Protein AF-A0A8T6W5E4-F1 (afdb_monomer_lite)

Structure (mmCIF, N/CA/C/O backbone):
data_AF-A0A8T6W5E4-F1
#
_entry.id   AF-A0A8T6W5E4-F1
#
loop_
_atom_site.group_PDB
_atom_site.id
_atom_site.type_symbol
_atom_site.label_atom_id
_atom_site.label_alt_id
_atom_site.label_comp_id
_atom_site.label_asym_id
_atom_site.label_entity_id
_atom_site.label_seq_id
_atom_site.pdbx_PDB_ins_code
_atom_site.Cartn_x
_atom_site.Cartn_y
_atom_site.Cartn_z
_atom_site.occupancy
_atom_site.B_iso_or_equiv
_atom_site.auth_seq_id
_atom_site.auth_comp_id
_atom_site.auth_asym_id
_atom_site.auth_atom_id
_atom_site.pdbx_PDB_model_num
ATOM 1 N N . MET A 1 1 ? 8.057 14.974 -24.110 1.00 41.62 1 MET A N 1
ATOM 2 C CA . MET A 1 1 ? 8.292 14.086 -22.952 1.00 41.62 1 MET A CA 1
ATOM 3 C C . MET A 1 1 ? 7.898 12.695 -23.413 1.00 41.62 1 MET A C 1
ATOM 5 O O . MET A 1 1 ? 6.888 12.633 -24.102 1.00 41.62 1 MET A O 1
ATOM 9 N N . PRO A 1 2 ? 8.688 11.638 -23.171 1.00 50.31 2 PRO A N 1
ATOM 10 C CA . PRO A 1 2 ? 8.236 10.286 -23.487 1.00 50.31 2 PRO A CA 1
ATOM 11 C C . PRO A 1 2 ? 6.959 9.994 -22.692 1.00 50.31 2 PRO A C 1
ATOM 13 O O . PRO A 1 2 ? 6.857 10.415 -21.536 1.00 50.31 2 PRO A O 1
ATOM 16 N N . ASP A 1 3 ? 5.986 9.343 -23.326 1.00 52.22 3 ASP A N 1
ATOM 17 C CA . ASP A 1 3 ? 4.747 8.954 -22.658 1.00 52.22 3 ASP A CA 1
ATOM 18 C C . ASP A 1 3 ? 5.072 8.072 -21.443 1.00 52.22 3 ASP A C 1
ATOM 20 O O . ASP A 1 3 ? 5.991 7.245 -21.513 1.00 52.22 3 ASP A O 1
ATOM 24 N N . PRO A 1 4 ? 4.378 8.250 -20.303 1.00 55.88 4 PRO A N 1
ATOM 25 C CA . PRO A 1 4 ? 4.564 7.356 -19.174 1.00 55.88 4 PRO A CA 1
ATOM 26 C C . PRO A 1 4 ? 4.222 5.925 -19.621 1.00 55.88 4 PRO A C 1
ATOM 28 O O . PRO A 1 4 ? 3.193 5.744 -20.280 1.00 55.88 4 PRO A O 1
ATOM 31 N N . PRO A 1 5 ? 5.040 4.915 -19.262 1.00 68.88 5 PRO A N 1
ATOM 32 C CA . PRO A 1 5 ? 4.796 3.531 -19.657 1.00 68.88 5 PRO A CA 1
ATOM 33 C C . PRO A 1 5 ? 3.362 3.130 -19.304 1.00 68.88 5 PRO A C 1
ATOM 35 O O . PRO A 1 5 ? 2.905 3.386 -18.182 1.00 68.88 5 PRO A O 1
ATOM 38 N N . PHE A 1 6 ? 2.639 2.524 -20.244 1.00 73.81 6 PHE A N 1
ATOM 39 C CA . PHE A 1 6 ? 1.233 2.151 -20.070 1.00 73.81 6 PHE A CA 1
ATOM 40 C C . PHE A 1 6 ? 1.048 1.246 -18.845 1.00 73.81 6 PHE A C 1
ATOM 42 O O . PHE A 1 6 ? 0.102 1.428 -18.079 1.00 73.81 6 PHE A O 1
ATOM 49 N N . VAL A 1 7 ? 1.998 0.348 -18.584 1.00 67.62 7 VAL A N 1
ATOM 50 C CA . VAL A 1 7 ? 2.006 -0.510 -17.392 1.00 67.62 7 VAL A CA 1
ATOM 51 C C . VAL A 1 7 ? 2.155 0.285 -16.091 1.00 67.62 7 VAL A C 1
ATOM 53 O O . VAL A 1 7 ? 1.468 -0.021 -15.118 1.00 67.62 7 VAL A O 1
ATOM 56 N N . SER A 1 8 ? 2.965 1.345 -16.061 1.00 64.88 8 SER A N 1
ATOM 57 C CA . SER A 1 8 ? 3.069 2.223 -14.884 1.00 64.88 8 SER A CA 1
ATOM 58 C C . SER A 1 8 ? 1.756 2.962 -14.621 1.00 64.88 8 SER A C 1
ATOM 60 O O . SER A 1 8 ? 1.312 3.052 -13.477 1.00 64.88 8 SER A O 1
ATOM 62 N N . THR A 1 9 ? 1.093 3.435 -15.680 1.00 72.88 9 THR A N 1
ATOM 63 C CA . THR A 1 9 ? -0.240 4.047 -15.588 1.00 72.88 9 THR A CA 1
ATOM 64 C C . THR A 1 9 ? -1.293 3.035 -15.128 1.00 72.88 9 THR A C 1
ATOM 66 O O . THR A 1 9 ? -2.120 3.353 -14.277 1.00 72.88 9 THR A O 1
ATOM 69 N N . PHE A 1 10 ? -1.245 1.800 -15.630 1.00 77.06 10 PHE A N 1
ATOM 70 C CA . PHE A 1 10 ? -2.155 0.726 -15.230 1.00 77.06 10 PHE A CA 1
ATOM 71 C C . PHE A 1 10 ? -2.003 0.371 -13.747 1.00 77.06 10 PHE A C 1
ATOM 73 O O . PHE A 1 10 ? -3.001 0.253 -13.038 1.00 77.06 10 PHE A O 1
ATOM 80 N N . ILE A 1 11 ? -0.766 0.269 -13.255 1.00 71.38 11 ILE A N 1
ATOM 81 C CA . ILE A 1 11 ? -0.489 0.036 -11.833 1.00 71.38 11 ILE A CA 1
ATOM 82 C C . ILE A 1 11 ? -0.989 1.210 -10.993 1.00 71.38 11 ILE A C 1
ATOM 84 O O . ILE A 1 11 ? -1.683 0.989 -10.005 1.00 71.38 11 ILE A O 1
ATOM 88 N N . ALA A 1 12 ? -0.718 2.451 -11.410 1.00 71.44 12 ALA A N 1
ATOM 89 C CA . ALA A 1 12 ? -1.198 3.641 -10.710 1.00 71.44 12 ALA A CA 1
ATOM 90 C C . ALA A 1 12 ? -2.734 3.680 -10.614 1.00 71.44 12 ALA A C 1
ATOM 92 O O . ALA A 1 12 ? -3.281 3.964 -9.550 1.00 71.44 12 ALA A O 1
ATOM 93 N N . ILE A 1 13 ? -3.441 3.328 -11.693 1.00 75.69 13 ILE A N 1
ATOM 94 C CA . ILE A 1 13 ? -4.905 3.201 -11.692 1.00 75.69 13 ILE A CA 1
ATOM 95 C C . ILE A 1 13 ? -5.349 2.056 -10.771 1.00 75.69 13 ILE A C 1
ATOM 97 O O . ILE A 1 13 ? -6.300 2.218 -10.009 1.00 75.69 13 ILE A O 1
ATOM 101 N N . GLY A 1 14 ? -4.648 0.922 -10.790 1.00 76.19 14 GLY A N 1
ATOM 102 C CA . GLY A 1 14 ? -4.923 -0.233 -9.933 1.00 76.19 14 GLY A CA 1
ATOM 103 C C . GLY A 1 14 ? -4.695 0.014 -8.437 1.00 76.19 14 GLY A C 1
ATOM 104 O O . GLY A 1 14 ? -5.244 -0.725 -7.621 1.00 76.19 14 GLY A O 1
ATOM 105 N N . LEU A 1 15 ? -3.953 1.065 -8.070 1.00 77.94 15 LEU A N 1
ATOM 106 C CA . LEU A 1 15 ? -3.767 1.524 -6.688 1.00 77.94 15 LEU A CA 1
ATOM 107 C C . LEU A 1 15 ? -4.844 2.530 -6.230 1.00 77.94 15 LEU A C 1
ATOM 109 O O . LEU A 1 15 ? -5.002 2.754 -5.031 1.00 77.94 15 LEU A O 1
ATOM 113 N N . LEU A 1 16 ? -5.652 3.106 -7.132 1.00 73.44 16 LEU A N 1
ATOM 114 C CA . LEU A 1 16 ? -6.757 3.996 -6.731 1.00 73.44 16 LEU A CA 1
ATOM 115 C C . LEU A 1 16 ? -7.796 3.294 -5.828 1.00 73.44 16 LEU A C 1
ATOM 117 O O . LEU A 1 16 ? -8.175 3.873 -4.804 1.00 73.44 16 LEU A O 1
ATOM 121 N N . PRO A 1 17 ? -8.238 2.051 -6.121 1.00 77.69 17 PRO A N 1
ATOM 122 C CA . PRO A 1 17 ? -9.113 1.301 -5.220 1.00 77.69 17 PRO A CA 1
ATOM 123 C C . PRO A 1 17 ? -8.477 1.021 -3.855 1.00 77.69 17 PRO A C 1
ATOM 125 O O . PRO A 1 17 ? -9.184 1.026 -2.851 1.00 77.69 17 PRO A O 1
ATOM 128 N N . VAL A 1 18 ? -7.156 0.821 -3.799 1.00 79.75 18 VAL A N 1
ATOM 129 C CA . VAL A 1 18 ? -6.412 0.596 -2.549 1.00 79.75 18 VAL A CA 1
ATOM 130 C C . VAL A 1 18 ? -6.547 1.803 -1.627 1.00 79.75 18 VAL A C 1
ATOM 132 O O . VAL A 1 18 ? -6.967 1.660 -0.478 1.00 79.75 18 VAL A O 1
ATOM 135 N N . ALA A 1 19 ? -6.287 3.005 -2.149 1.00 72.38 19 ALA A N 1
ATOM 136 C CA . ALA A 1 19 ? -6.435 4.245 -1.391 1.00 72.38 19 ALA A CA 1
ATOM 137 C C . ALA A 1 19 ? -7.874 4.432 -0.877 1.00 72.38 19 ALA A C 1
ATOM 139 O O . ALA A 1 19 ? -8.085 4.781 0.286 1.00 72.38 19 ALA A O 1
ATOM 140 N N . PHE A 1 20 ? -8.878 4.134 -1.712 1.00 78.06 20 PHE A N 1
ATOM 141 C CA . PHE A 1 20 ? -10.282 4.180 -1.302 1.00 78.06 20 PHE A CA 1
ATOM 142 C C . PHE A 1 20 ? -10.595 3.181 -0.177 1.00 78.06 20 PHE A C 1
ATOM 144 O O . PHE A 1 20 ? -11.250 3.543 0.802 1.00 78.06 20 PHE A O 1
ATOM 151 N N . LEU A 1 21 ? -10.114 1.939 -0.282 1.00 77.75 21 LEU A N 1
ATOM 152 C CA . LEU A 1 21 ? -10.338 0.898 0.721 1.00 77.75 21 LEU A CA 1
ATOM 153 C C . LEU A 1 21 ? -9.666 1.231 2.059 1.00 77.75 21 LEU A C 1
ATOM 155 O O . LEU A 1 21 ? -10.275 0.993 3.104 1.00 77.75 21 LEU A O 1
ATOM 159 N N . PHE A 1 22 ? -8.476 1.840 2.042 1.00 76.56 22 PHE A N 1
ATOM 160 C CA . PHE A 1 22 ? -7.808 2.334 3.248 1.00 76.56 22 PHE A CA 1
ATOM 161 C C . PHE A 1 22 ? -8.567 3.486 3.908 1.00 76.56 22 PHE A C 1
ATOM 163 O O . PHE A 1 22 ? -8.817 3.436 5.112 1.00 76.56 22 PHE A O 1
ATOM 170 N N . ILE A 1 23 ? -9.013 4.484 3.137 1.00 72.69 23 ILE A N 1
ATOM 171 C CA . ILE A 1 23 ? -9.830 5.591 3.663 1.00 72.69 23 ILE A CA 1
ATOM 172 C C . ILE A 1 23 ? -11.142 5.056 4.243 1.00 72.69 23 ILE A C 1
ATOM 174 O O . ILE A 1 23 ? -11.546 5.438 5.343 1.00 72.69 23 ILE A O 1
ATOM 178 N N . HIS A 1 24 ? -11.8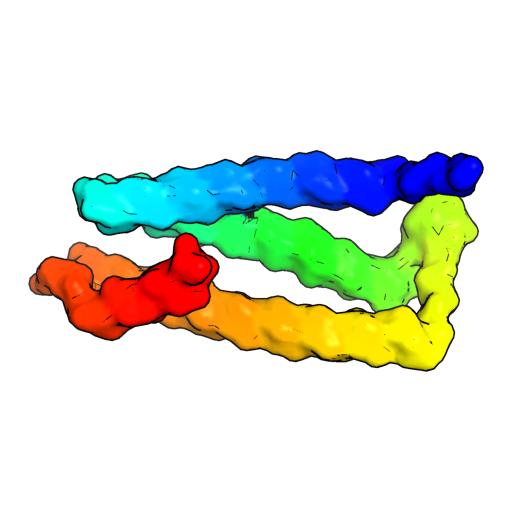02 4.137 3.537 1.00 74.31 24 HIS A N 1
ATOM 179 C CA . HIS A 1 24 ? -13.023 3.506 4.019 1.00 74.31 24 HIS A CA 1
ATOM 180 C C . HIS A 1 24 ? -12.773 2.706 5.304 1.00 74.31 24 HIS A C 1
ATOM 182 O O . HIS A 1 24 ? -13.549 2.818 6.254 1.00 74.31 24 HIS A O 1
ATOM 188 N N . ALA A 1 25 ? -11.680 1.939 5.374 1.00 72.44 25 ALA A N 1
ATOM 189 C CA . ALA A 1 25 ? -11.283 1.211 6.575 1.00 72.44 25 ALA A CA 1
ATOM 190 C C . ALA A 1 25 ? -11.045 2.158 7.757 1.00 72.44 25 ALA A C 1
ATOM 192 O O . ALA A 1 25 ? -11.566 1.921 8.846 1.00 72.44 25 ALA A O 1
ATOM 193 N N . PHE A 1 26 ? -10.342 3.266 7.529 1.00 71.75 26 PHE A N 1
ATOM 194 C CA . PHE A 1 26 ? -10.079 4.284 8.539 1.00 71.75 26 PHE A CA 1
ATOM 195 C C . PHE A 1 26 ? -11.369 4.934 9.061 1.00 71.75 26 PHE A C 1
ATOM 197 O O . PHE A 1 26 ? -11.641 4.898 10.263 1.00 71.75 26 PHE A O 1
ATOM 204 N N . LEU A 1 27 ? -12.216 5.462 8.170 1.00 70.50 27 LEU A N 1
ATOM 205 C CA . LEU A 1 27 ? -13.485 6.101 8.543 1.00 70.50 27 LEU A CA 1
ATOM 206 C C . LEU A 1 27 ? -14.444 5.123 9.234 1.00 70.50 27 LEU A C 1
ATOM 208 O O . LEU A 1 27 ? -15.116 5.481 10.203 1.00 70.50 27 LEU A O 1
ATOM 212 N N . SER A 1 28 ? -14.491 3.878 8.759 1.00 70.25 28 SER A N 1
ATOM 213 C CA . SER A 1 28 ? -15.274 2.808 9.373 1.00 70.25 28 SER A CA 1
ATOM 214 C C . SER A 1 28 ? -14.730 2.437 10.758 1.00 70.25 28 SER A C 1
ATOM 216 O O . SER A 1 28 ? -15.520 2.091 11.633 1.00 70.25 28 SER A O 1
ATOM 218 N N . GLY A 1 29 ? -13.414 2.513 10.979 1.00 67.56 29 GLY A N 1
ATOM 219 C CA . GLY A 1 29 ? -12.780 2.279 12.279 1.00 67.56 29 GLY A CA 1
ATOM 220 C C . GLY A 1 29 ? -13.083 3.394 13.281 1.00 67.56 29 GLY A C 1
ATOM 221 O O . GLY A 1 29 ? -13.413 3.111 14.429 1.00 67.56 29 GLY A O 1
ATOM 222 N N . LEU A 1 30 ? -13.085 4.656 12.835 1.00 73.75 30 LEU A N 1
ATOM 223 C CA . LEU A 1 30 ? -13.471 5.804 13.670 1.00 73.75 30 LEU A CA 1
ATOM 224 C C . LEU A 1 30 ? -14.924 5.732 14.159 1.00 73.75 30 LEU A C 1
ATOM 226 O O . LEU A 1 30 ? -15.235 6.232 15.238 1.00 73.75 30 LEU A O 1
ATOM 230 N N . LYS A 1 31 ? -15.812 5.125 13.366 1.00 74.19 31 LYS A N 1
ATOM 231 C CA . LYS A 1 31 ? -17.237 4.958 13.693 1.00 74.19 31 LYS A CA 1
ATOM 232 C C . LYS A 1 31 ? -17.578 3.593 14.306 1.00 74.19 31 LYS A C 1
ATOM 234 O O . LYS A 1 31 ? -18.757 3.303 14.487 1.00 74.19 31 LYS A O 1
ATOM 239 N N . ASP A 1 32 ? -16.573 2.761 14.594 1.00 70.06 32 ASP A N 1
ATOM 240 C CA . ASP A 1 32 ? -16.709 1.394 15.128 1.00 70.06 32 ASP A CA 1
ATOM 241 C C . ASP A 1 32 ? -17.609 0.469 14.271 1.00 70.06 32 ASP A C 1
ATOM 243 O O . ASP A 1 32 ? -18.268 -0.463 14.735 1.00 70.06 32 ASP A O 1
ATOM 247 N N . TRP A 1 33 ? -17.665 0.733 12.964 1.00 73.00 33 TRP A N 1
ATOM 248 C CA . TRP A 1 33 ? -18.458 -0.037 12.009 1.00 73.00 33 TRP A CA 1
ATOM 249 C C . TRP A 1 33 ? -17.748 -1.336 11.647 1.00 73.00 33 TRP A C 1
ATOM 251 O O . TRP A 1 33 ? -16.567 -1.327 11.318 1.00 73.00 33 TRP A O 1
ATOM 261 N N . ARG A 1 34 ? -18.475 -2.457 11.605 1.00 71.94 34 ARG A N 1
ATOM 262 C CA . ARG A 1 34 ? -17.922 -3.810 11.376 1.00 71.94 34 ARG A CA 1
ATOM 263 C C . ARG A 1 34 ? -17.118 -3.987 10.078 1.00 71.94 34 ARG A C 1
ATOM 265 O O . ARG A 1 34 ? -16.326 -4.922 9.986 1.00 71.94 34 ARG A O 1
ATOM 272 N N . PHE A 1 35 ? -17.306 -3.111 9.094 1.00 70.81 35 PHE A N 1
ATOM 273 C CA . PHE A 1 35 ? -16.701 -3.226 7.767 1.00 70.81 35 PHE A CA 1
ATOM 274 C C . PHE A 1 35 ? -15.222 -2.816 7.709 1.00 70.81 35 PHE 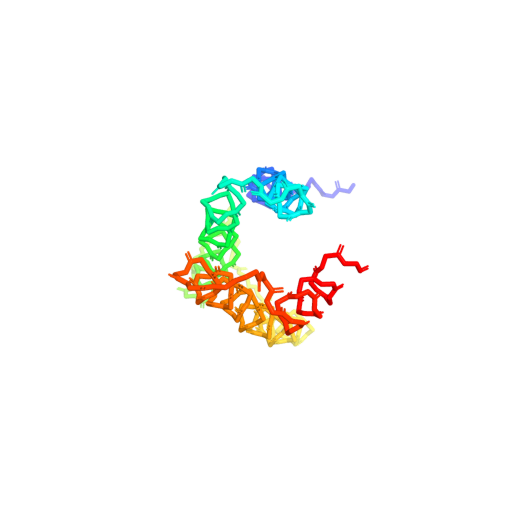A C 1
ATOM 276 O O . PHE A 1 35 ? -14.538 -3.242 6.782 1.00 70.81 35 PHE A O 1
ATOM 283 N N . HIS A 1 36 ? -14.699 -2.088 8.709 1.00 71.88 36 HIS A N 1
ATOM 284 C CA . HIS A 1 36 ? -13.320 -1.572 8.690 1.00 71.88 36 HIS A CA 1
ATOM 285 C C . HIS A 1 36 ? -12.265 -2.664 8.525 1.00 71.88 36 HIS A C 1
ATOM 287 O O . HIS A 1 36 ? -11.244 -2.458 7.876 1.00 71.88 36 HIS A O 1
ATOM 293 N N . ARG A 1 37 ? -12.525 -3.848 9.086 1.00 69.06 37 ARG A N 1
ATOM 294 C CA . ARG A 1 37 ? -11.599 -4.984 9.018 1.00 69.06 37 ARG A CA 1
ATOM 295 C C . ARG A 1 37 ? -11.567 -5.608 7.642 1.00 69.06 37 ARG A C 1
ATOM 297 O O . ARG A 1 37 ? -10.494 -5.916 7.147 1.00 69.06 37 ARG A O 1
ATOM 304 N N . LEU A 1 38 ? -12.742 -5.792 7.042 1.00 76.12 38 LEU A N 1
ATOM 305 C CA . LEU A 1 38 ? -12.845 -6.391 5.720 1.00 76.12 38 LEU A CA 1
ATOM 306 C C . LEU A 1 38 ? -12.238 -5.453 4.680 1.00 76.12 38 LEU A C 1
ATOM 308 O O . LEU A 1 38 ? -11.403 -5.887 3.898 1.00 76.12 38 LEU A O 1
ATOM 312 N N . THR A 1 39 ? -12.597 -4.167 4.703 1.00 77.31 39 THR A N 1
ATOM 313 C CA . THR A 1 39 ? -12.053 -3.215 3.728 1.00 77.31 39 THR A CA 1
ATOM 314 C C . THR A 1 39 ? -10.573 -2.939 3.957 1.00 77.31 39 THR A C 1
ATOM 316 O O . THR A 1 39 ? -9.845 -2.826 2.982 1.00 77.31 39 THR A O 1
ATOM 319 N N . GLY A 1 40 ? -10.103 -2.920 5.210 1.00 75.88 40 GLY A N 1
ATOM 320 C CA . GLY A 1 40 ? -8.676 -2.801 5.520 1.00 75.88 40 GLY A CA 1
ATOM 321 C C . GLY A 1 40 ? -7.874 -4.017 5.055 1.00 75.88 40 GLY A C 1
ATOM 322 O O . GLY A 1 40 ? -6.851 -3.857 4.404 1.00 75.88 40 GLY A O 1
ATOM 323 N N . LEU A 1 41 ? -8.367 -5.234 5.308 1.00 77.56 41 LEU A N 1
ATOM 324 C CA . LEU A 1 41 ? -7.724 -6.459 4.824 1.00 77.56 41 LEU A CA 1
ATOM 325 C C . LEU A 1 41 ? -7.683 -6.509 3.292 1.00 77.56 41 LEU A C 1
ATOM 327 O O . LEU A 1 41 ? -6.653 -6.862 2.727 1.00 77.56 41 LEU A O 1
ATOM 331 N N . LEU A 1 42 ? -8.783 -6.146 2.624 1.00 81.25 42 LEU A N 1
ATOM 332 C CA . LEU A 1 42 ? -8.827 -6.071 1.163 1.00 81.25 42 LEU A CA 1
ATOM 333 C C . LEU A 1 42 ? -7.842 -5.030 0.623 1.00 81.25 42 LEU A C 1
ATOM 335 O O . LEU A 1 42 ? -7.175 -5.319 -0.365 1.00 81.25 42 LEU A O 1
ATOM 339 N N . ALA A 1 43 ? -7.717 -3.867 1.275 1.00 78.75 43 ALA A N 1
ATOM 340 C CA . ALA A 1 43 ? -6.742 -2.842 0.901 1.00 78.75 43 ALA A CA 1
ATOM 341 C C . ALA A 1 43 ? -5.314 -3.391 0.962 1.00 78.75 43 ALA A C 1
ATOM 343 O O . ALA A 1 43 ? -4.592 -3.301 -0.021 1.00 78.75 43 ALA A O 1
ATOM 344 N N . ILE A 1 44 ? -4.956 -4.031 2.079 1.00 77.12 44 ILE A N 1
ATOM 345 C CA . ILE A 1 44 ? -3.624 -4.599 2.311 1.00 77.12 44 ILE A CA 1
ATOM 346 C C . ILE A 1 44 ? -3.326 -5.700 1.295 1.00 77.12 44 ILE A C 1
ATOM 348 O O . ILE A 1 44 ? -2.316 -5.659 0.607 1.00 77.12 44 ILE A O 1
ATOM 352 N N . VAL A 1 45 ? -4.216 -6.686 1.141 1.00 81.62 45 VAL A N 1
ATOM 353 C CA . VAL A 1 45 ? -3.994 -7.791 0.192 1.00 81.62 45 VAL A CA 1
ATOM 354 C C . VAL A 1 45 ? -3.836 -7.265 -1.234 1.00 81.62 45 VAL A C 1
ATOM 356 O O . VAL A 1 45 ? -2.965 -7.738 -1.965 1.00 81.62 45 VAL A O 1
ATOM 359 N N . TRP A 1 46 ? -4.652 -6.287 -1.628 1.00 82.88 46 TRP A N 1
ATOM 360 C CA . TRP A 1 46 ? -4.584 -5.691 -2.956 1.00 82.88 46 TRP A CA 1
ATOM 361 C C . TRP A 1 46 ? -3.300 -4.882 -3.156 1.00 82.88 46 TRP A C 1
ATOM 363 O O . TRP A 1 46 ? -2.628 -5.071 -4.170 1.00 82.88 46 TRP A O 1
ATOM 373 N N . ASP A 1 47 ? -2.935 -4.035 -2.191 1.00 79.88 47 ASP A N 1
ATOM 374 C CA . ASP A 1 47 ? -1.705 -3.242 -2.232 1.00 79.88 47 ASP A CA 1
ATOM 375 C C . ASP A 1 47 ? -0.478 -4.142 -2.344 1.00 79.88 47 ASP A C 1
ATOM 377 O O . ASP A 1 47 ? 0.319 -4.000 -3.264 1.00 79.88 47 ASP A O 1
ATOM 381 N N . LEU A 1 48 ? -0.373 -5.157 -1.486 1.00 75.94 48 LEU A N 1
ATOM 382 C CA . LEU A 1 48 ? 0.751 -6.086 -1.510 1.00 75.94 48 LEU A CA 1
ATOM 383 C C . LEU A 1 48 ? 0.814 -6.881 -2.809 1.00 75.94 48 LEU A C 1
ATOM 385 O O . LEU A 1 48 ? 1.899 -7.067 -3.357 1.00 75.94 48 LEU A O 1
ATOM 389 N N . SER A 1 49 ? -0.330 -7.305 -3.346 1.00 78.06 49 SER A N 1
ATOM 390 C CA . SER A 1 49 ? -0.369 -8.035 -4.616 1.00 78.06 49 SER A CA 1
ATOM 391 C C . SER A 1 49 ? 0.111 -7.173 -5.786 1.00 78.06 49 SER A C 1
ATOM 393 O O . SER A 1 49 ? 0.884 -7.648 -6.615 1.00 78.06 49 SER A O 1
ATOM 395 N N . MET A 1 50 ? -0.305 -5.906 -5.842 1.00 77.50 50 MET A N 1
ATOM 396 C CA . MET A 1 50 ? 0.085 -4.979 -6.909 1.00 77.50 50 MET A CA 1
ATOM 397 C C . MET A 1 50 ? 1.532 -4.502 -6.745 1.00 77.50 50 MET A C 1
ATOM 399 O O . MET A 1 50 ? 2.319 -4.582 -7.687 1.00 77.50 50 MET A O 1
ATOM 403 N N . SER A 1 51 ? 1.902 -4.054 -5.548 1.00 71.75 51 SER A N 1
ATOM 404 C CA . SER A 1 51 ? 3.187 -3.422 -5.244 1.00 71.75 51 SER A CA 1
ATOM 405 C C . SER A 1 51 ? 4.325 -4.446 -5.176 1.00 71.75 51 SER A C 1
ATOM 407 O O . SER A 1 51 ? 5.320 -4.324 -5.893 1.00 71.75 51 SER A O 1
ATOM 409 N N . ILE A 1 52 ? 4.177 -5.509 -4.375 1.00 73.62 52 ILE A N 1
ATOM 410 C CA . ILE A 1 52 ? 5.201 -6.562 -4.264 1.00 73.62 52 ILE A CA 1
ATOM 411 C C . ILE A 1 52 ? 5.204 -7.433 -5.518 1.00 73.62 52 ILE A C 1
ATOM 413 O O . ILE A 1 52 ? 6.277 -7.756 -6.026 1.00 73.62 52 ILE A O 1
ATOM 417 N N . GLY A 1 53 ? 4.029 -7.789 -6.047 1.00 75.25 53 GLY A N 1
ATOM 418 C CA . GLY A 1 53 ? 3.930 -8.611 -7.254 1.00 75.25 53 GLY A CA 1
ATOM 419 C C . GLY A 1 53 ? 4.629 -7.968 -8.451 1.00 75.25 53 GLY A C 1
ATOM 420 O O . GLY A 1 53 ? 5.413 -8.633 -9.129 1.00 75.25 53 GLY A O 1
ATOM 421 N N . TYR A 1 54 ? 4.435 -6.661 -8.661 1.00 77.00 54 TYR A N 1
ATOM 422 C CA . TYR A 1 54 ? 5.138 -5.924 -9.710 1.00 77.00 54 TYR A CA 1
ATOM 423 C C . TYR A 1 54 ? 6.655 -5.891 -9.491 1.00 77.00 54 TYR A C 1
ATOM 425 O O . TYR A 1 54 ? 7.417 -6.159 -10.422 1.00 77.00 54 TYR A O 1
ATOM 433 N N . MET A 1 55 ? 7.115 -5.613 -8.266 1.00 72.38 55 MET A N 1
ATOM 434 C CA . MET A 1 55 ? 8.550 -5.593 -7.965 1.00 72.38 55 MET A CA 1
ATOM 435 C C . MET A 1 55 ? 9.210 -6.956 -8.179 1.00 72.38 55 MET A C 1
ATOM 437 O O . MET A 1 55 ? 10.276 -7.027 -8.794 1.00 72.38 55 MET A O 1
ATOM 441 N N . LEU A 1 56 ? 8.583 -8.040 -7.712 1.00 73.75 56 LEU A N 1
ATOM 442 C CA . LEU A 1 56 ? 9.090 -9.398 -7.915 1.00 73.75 56 LEU A CA 1
ATOM 443 C C . LEU A 1 56 ? 9.134 -9.739 -9.403 1.00 73.75 56 LEU A C 1
ATOM 445 O O . LEU A 1 56 ? 10.165 -10.204 -9.882 1.00 73.75 56 LEU A O 1
ATOM 449 N N . PHE A 1 57 ? 8.065 -9.438 -10.147 1.00 76.94 57 PHE A N 1
ATOM 450 C CA . PHE A 1 57 ? 8.024 -9.645 -11.591 1.00 76.94 57 PHE A CA 1
ATOM 451 C C . PHE A 1 57 ? 9.199 -8.952 -12.292 1.00 76.94 57 PHE A C 1
ATOM 453 O O . PHE A 1 57 ? 9.940 -9.604 -13.022 1.00 76.94 57 PHE A O 1
ATOM 460 N N . ARG A 1 58 ? 9.449 -7.666 -12.009 1.00 74.44 58 ARG A N 1
ATOM 461 C CA . ARG A 1 58 ? 10.582 -6.923 -12.594 1.00 74.44 58 ARG A CA 1
ATOM 462 C C . ARG A 1 58 ? 11.943 -7.471 -12.15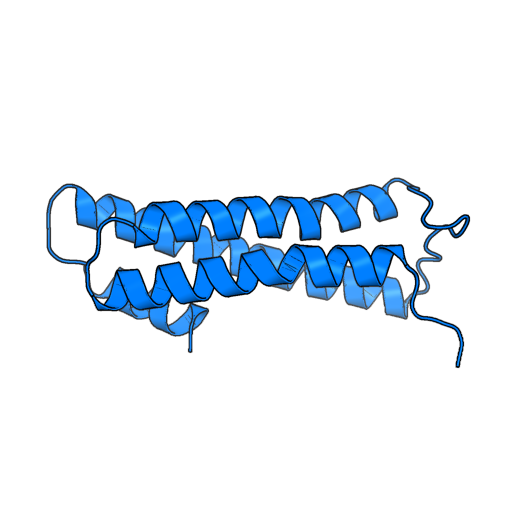4 1.00 74.44 58 ARG A C 1
ATOM 464 O O . ARG A 1 58 ? 12.862 -7.514 -12.965 1.00 74.44 58 ARG A O 1
ATOM 471 N N . THR A 1 59 ? 12.073 -7.910 -10.901 1.00 70.31 59 THR A N 1
ATOM 472 C CA . THR A 1 59 ? 13.336 -8.430 -10.339 1.00 70.31 59 THR A CA 1
ATOM 473 C C . THR A 1 59 ? 13.728 -9.778 -10.945 1.00 70.31 59 THR A C 1
ATOM 475 O O . THR A 1 59 ? 14.907 -10.021 -11.181 1.00 70.31 59 THR A O 1
ATOM 478 N N . PHE A 1 60 ? 12.758 -10.643 -11.258 1.00 79.44 60 PHE A N 1
ATOM 479 C CA . PHE A 1 60 ? 13.002 -11.946 -11.892 1.00 79.44 60 PHE A CA 1
ATOM 480 C C . PHE A 1 60 ? 13.085 -11.881 -13.428 1.00 79.44 60 PHE A C 1
ATOM 482 O O . PHE A 1 60 ? 12.907 -12.894 -14.101 1.00 79.44 60 PHE A O 1
ATOM 489 N N . GLY A 1 61 ? 13.368 -10.703 -13.994 1.00 71.94 61 GLY A N 1
ATOM 490 C CA . GLY A 1 61 ? 13.542 -10.527 -15.438 1.00 71.94 61 GLY A CA 1
ATOM 491 C C . GLY A 1 61 ? 12.236 -10.371 -16.217 1.00 71.94 61 GLY A C 1
ATOM 492 O O . GLY A 1 61 ? 12.237 -10.509 -17.435 1.00 71.94 61 GLY A O 1
ATOM 493 N N . GLY A 1 62 ? 11.126 -10.069 -15.541 1.00 76.44 62 GLY A N 1
ATOM 494 C CA . GLY A 1 62 ? 9.868 -9.717 -16.185 1.00 76.44 62 GLY A CA 1
ATOM 495 C C . GLY A 1 62 ? 10.012 -8.447 -17.021 1.00 76.44 62 GLY A C 1
ATOM 496 O O . GLY A 1 62 ? 10.217 -7.338 -16.505 1.00 76.44 62 GLY A O 1
ATOM 497 N N . GLU A 1 63 ? 9.899 -8.611 -18.333 1.00 75.75 63 GLU A N 1
ATOM 498 C CA . GLU A 1 63 ? 9.881 -7.500 -19.273 1.00 75.75 63 GLU A CA 1
ATOM 499 C C . GLU A 1 63 ? 8.544 -6.765 -19.206 1.00 75.75 63 GLU A C 1
ATOM 501 O O . GLU A 1 63 ? 7.468 -7.361 -19.146 1.00 75.75 63 GLU A O 1
ATOM 506 N N . VAL A 1 64 ? 8.624 -5.439 -19.231 1.00 68.75 64 VAL A N 1
ATOM 507 C CA . VAL A 1 64 ? 7.464 -4.558 -19.333 1.00 68.75 64 VAL A CA 1
ATOM 508 C C . VAL A 1 64 ? 7.664 -3.723 -20.578 1.00 68.75 64 VAL A C 1
ATOM 510 O O . VAL A 1 64 ? 8.655 -3.000 -20.681 1.00 68.75 64 VAL A O 1
ATOM 513 N N . GLU A 1 65 ? 6.744 -3.867 -21.532 1.00 67.94 65 GLU A N 1
ATOM 514 C CA . GLU A 1 65 ? 6.771 -3.142 -22.811 1.00 67.94 65 GLU A CA 1
ATOM 515 C C . GLU A 1 65 ? 8.095 -3.328 -23.576 1.00 67.94 65 GLU A C 1
ATOM 517 O O . GLU A 1 65 ? 8.633 -2.393 -24.158 1.00 67.94 65 GLU A O 1
ATOM 522 N N . GLY A 1 66 ? 8.652 -4.546 -23.542 1.00 67.25 66 GLY A N 1
ATOM 523 C CA . GLY A 1 66 ? 9.913 -4.879 -24.218 1.00 67.25 66 GLY A CA 1
ATOM 524 C C . GLY A 1 66 ? 11.158 -4.251 -23.584 1.00 67.25 66 GLY A C 1
ATOM 525 O O . GLY A 1 66 ? 12.236 -4.309 -24.168 1.00 67.25 66 GLY A O 1
ATOM 526 N N . SER A 1 67 ? 11.028 -3.650 -22.395 1.00 63.50 67 SER A N 1
ATOM 527 C CA . SER A 1 67 ? 12.153 -3.142 -21.611 1.00 63.50 67 SER A CA 1
ATOM 528 C C . SER A 1 67 ? 12.387 -4.004 -20.369 1.00 63.50 67 SER A C 1
ATOM 530 O O . SER A 1 67 ? 11.510 -4.168 -19.507 1.00 63.50 67 SER A O 1
ATOM 532 N N . SER A 1 68 ? 13.597 -4.545 -20.236 1.00 67.44 68 SER A N 1
ATOM 533 C CA . SER A 1 68 ? 14.100 -5.047 -18.959 1.00 67.44 68 SER A CA 1
ATOM 534 C C . SER A 1 68 ? 14.472 -3.865 -18.068 1.00 67.44 68 SER A C 1
ATOM 536 O O . SER A 1 68 ? 14.958 -2.840 -18.546 1.00 67.44 68 SER A O 1
ATOM 538 N N . LEU A 1 69 ? 14.239 -3.985 -16.764 1.00 67.00 69 LEU A N 1
ATOM 539 C CA . LEU A 1 69 ? 14.629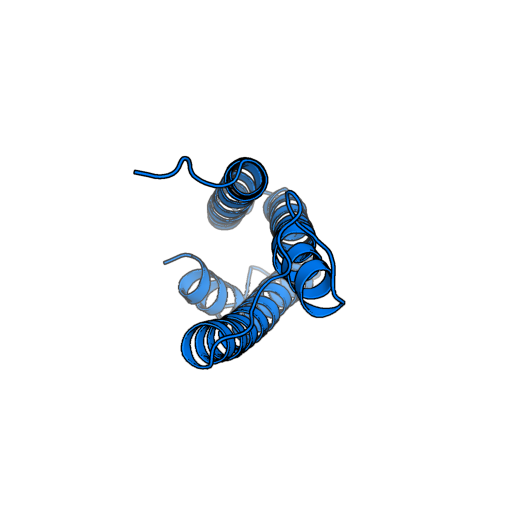 -2.939 -15.829 1.00 67.00 69 LEU A CA 1
ATOM 540 C C . LEU A 1 69 ? 16.155 -2.980 -15.655 1.00 67.00 69 LEU A C 1
ATOM 542 O O . LEU A 1 69 ? 16.674 -3.847 -14.956 1.00 67.00 69 LEU A O 1
ATOM 546 N N . GLU A 1 70 ? 16.884 -2.068 -16.301 1.00 67.12 70 GLU A N 1
ATOM 547 C CA . GLU A 1 70 ? 18.311 -1.897 -16.022 1.00 67.12 70 GLU A CA 1
ATOM 548 C C . GLU A 1 70 ? 18.473 -1.323 -14.611 1.00 67.12 70 GLU A C 1
ATOM 550 O O . GLU A 1 70 ? 18.233 -0.139 -14.355 1.00 67.12 70 GLU A O 1
ATOM 555 N N . LEU A 1 71 ? 18.861 -2.185 -13.670 1.00 65.94 71 LEU A N 1
ATOM 556 C CA . LEU A 1 71 ? 19.149 -1.829 -12.282 1.00 65.94 71 LEU A CA 1
ATOM 557 C C . LEU A 1 71 ? 20.463 -1.035 -12.199 1.00 65.94 71 LEU A C 1
ATOM 559 O O . LEU A 1 71 ? 21.477 -1.505 -11.689 1.00 65.94 71 LEU A O 1
ATOM 563 N N . THR A 1 72 ? 20.450 0.196 -12.704 1.00 77.06 72 THR A N 1
ATOM 564 C CA . THR A 1 72 ? 21.489 1.187 -12.406 1.00 77.06 72 THR A CA 1
ATOM 565 C C . THR A 1 72 ? 21.559 1.423 -10.894 1.00 77.06 72 THR A C 1
ATOM 567 O O . THR A 1 72 ? 20.553 1.308 -10.190 1.00 77.06 72 THR A O 1
ATOM 570 N N . GLY A 1 73 ? 22.739 1.776 -10.369 1.00 75.81 73 GLY A N 1
ATOM 571 C CA . GLY A 1 73 ? 22.971 1.859 -8.917 1.00 75.81 73 GLY A CA 1
ATOM 572 C C . GLY A 1 73 ? 21.967 2.740 -8.157 1.00 75.81 73 GLY A C 1
ATOM 573 O O . GLY A 1 73 ? 21.568 2.397 -7.047 1.00 75.81 73 GLY A O 1
ATOM 574 N N . GLY A 1 74 ? 21.494 3.830 -8.774 1.00 75.06 74 GLY A N 1
ATOM 575 C CA . GLY A 1 74 ? 20.460 4.694 -8.193 1.00 75.06 74 GLY A CA 1
ATOM 576 C C . GLY A 1 74 ? 19.074 4.043 -8.133 1.00 75.06 74 GLY A C 1
ATOM 577 O O . GLY A 1 74 ? 18.397 4.132 -7.111 1.00 75.06 74 GLY A O 1
ATOM 578 N N . ILE A 1 75 ? 18.668 3.341 -9.195 1.00 69.50 75 ILE A N 1
ATOM 579 C CA . ILE A 1 75 ? 17.387 2.625 -9.253 1.00 69.50 75 ILE A CA 1
ATOM 580 C C . ILE A 1 75 ? 17.395 1.455 -8.262 1.00 69.50 75 ILE A C 1
ATOM 582 O O . ILE A 1 75 ? 16.432 1.266 -7.522 1.00 69.50 75 ILE A O 1
ATOM 586 N N . LEU A 1 76 ? 18.507 0.722 -8.173 1.00 73.69 76 LEU A N 1
ATOM 587 C CA . LEU A 1 76 ? 18.681 -0.353 -7.197 1.00 73.69 76 LEU A CA 1
ATOM 588 C C . LEU A 1 76 ? 18.553 0.154 -5.751 1.00 73.69 76 LEU A C 1
ATOM 590 O O . LEU A 1 76 ? 17.818 -0.432 -4.958 1.00 73.69 76 LEU A O 1
ATOM 594 N N . ALA A 1 77 ? 19.227 1.258 -5.409 1.00 74.31 77 ALA A N 1
ATOM 595 C CA . ALA A 1 77 ? 19.134 1.855 -4.077 1.00 74.31 77 ALA A CA 1
ATOM 596 C C . ALA A 1 77 ? 17.697 2.287 -3.738 1.00 74.31 77 ALA A C 1
ATOM 598 O O . ALA A 1 77 ? 17.228 2.032 -2.627 1.00 74.31 77 ALA A O 1
ATOM 599 N N . TYR A 1 78 ? 16.979 2.874 -4.702 1.00 75.12 78 TYR A N 1
ATOM 600 C CA . TYR A 1 78 ? 15.560 3.199 -4.552 1.00 75.12 78 TYR A CA 1
ATOM 601 C C . TYR A 1 78 ? 14.720 1.953 -4.241 1.00 75.12 78 TYR A C 1
ATOM 603 O O . TYR A 1 78 ? 13.972 1.971 -3.266 1.00 75.12 78 TYR A O 1
ATOM 611 N N . PHE A 1 79 ? 14.876 0.863 -5.001 1.00 71.38 79 PHE A N 1
ATOM 612 C CA . PHE A 1 79 ? 14.132 -0.380 -4.758 1.00 71.38 79 PHE A CA 1
ATOM 613 C C . PHE A 1 79 ? 14.427 -0.983 -3.381 1.00 71.38 79 PHE A C 1
ATOM 615 O O . PHE A 1 79 ? 13.504 -1.443 -2.714 1.00 71.38 79 PHE A O 1
ATOM 622 N N . ILE A 1 80 ? 15.682 -0.942 -2.923 1.00 74.94 80 ILE A N 1
ATOM 623 C CA . ILE A 1 80 ? 16.060 -1.429 -1.587 1.00 74.94 80 ILE A CA 1
ATOM 624 C C . ILE A 1 80 ? 15.381 -0.594 -0.496 1.00 74.94 80 ILE A C 1
ATOM 626 O O . ILE A 1 80 ? 14.740 -1.152 0.394 1.00 74.94 80 ILE A O 1
ATOM 630 N N . ILE A 1 81 ? 15.492 0.737 -0.565 1.00 75.38 81 ILE A N 1
ATOM 631 C CA . ILE A 1 81 ? 14.889 1.639 0.428 1.00 75.38 81 ILE A CA 1
ATOM 632 C C . ILE A 1 81 ? 13.369 1.481 0.429 1.00 75.38 81 ILE A C 1
ATOM 634 O O . ILE A 1 81 ? 12.765 1.324 1.489 1.00 75.38 81 ILE A O 1
ATOM 638 N N . HIS A 1 82 ? 12.754 1.482 -0.753 1.00 74.12 82 HIS A N 1
ATOM 639 C CA . HIS A 1 82 ? 11.317 1.302 -0.903 1.00 74.12 82 HIS A CA 1
ATOM 640 C C . HIS A 1 82 ? 10.861 -0.050 -0.343 1.00 74.12 82 HIS A C 1
ATOM 642 O O . HIS A 1 82 ? 9.897 -0.095 0.414 1.00 74.12 82 HIS A O 1
ATOM 648 N N . GLY A 1 83 ? 11.591 -1.134 -0.628 1.00 68.38 83 GLY A N 1
ATOM 649 C CA . GLY A 1 83 ? 11.319 -2.460 -0.076 1.00 68.38 83 GLY A CA 1
ATOM 650 C C . GLY A 1 83 ? 11.384 -2.496 1.454 1.00 68.38 83 GLY A C 1
ATOM 651 O O . GLY A 1 83 ? 10.502 -3.071 2.086 1.00 68.38 83 GLY A O 1
ATOM 652 N N . ILE A 1 84 ? 12.372 -1.834 2.069 1.00 74.12 84 ILE A N 1
ATOM 653 C CA . ILE A 1 84 ? 12.473 -1.721 3.536 1.00 74.12 84 ILE A CA 1
ATOM 654 C C . ILE A 1 84 ? 11.265 -0.973 4.109 1.00 74.12 84 ILE A C 1
ATOM 656 O O . ILE A 1 84 ? 10.653 -1.441 5.070 1.00 74.12 84 ILE A O 1
ATOM 660 N N . VAL A 1 85 ? 10.904 0.170 3.518 1.00 72.44 85 VAL A N 1
ATOM 661 C CA . VAL A 1 85 ? 9.736 0.955 3.948 1.00 72.44 85 VAL A CA 1
ATOM 662 C C . VAL A 1 85 ? 8.457 0.130 3.808 1.00 72.44 85 VAL A C 1
ATOM 664 O O . VAL A 1 85 ? 7.675 0.074 4.754 1.00 72.44 85 VAL A O 1
ATOM 667 N N . ALA A 1 86 ? 8.277 -0.572 2.687 1.00 69.25 86 ALA A N 1
ATOM 668 C CA . ALA A 1 86 ? 7.131 -1.445 2.459 1.00 69.25 86 ALA A CA 1
ATOM 669 C C . ALA A 1 86 ? 7.031 -2.544 3.529 1.00 69.25 86 ALA A C 1
ATOM 671 O O . ALA A 1 86 ? 5.961 -2.747 4.093 1.00 69.25 86 ALA A O 1
ATOM 672 N N . VAL A 1 87 ? 8.140 -3.200 3.894 1.00 71.69 87 VAL A N 1
ATOM 673 C CA . VAL A 1 87 ? 8.161 -4.200 4.980 1.00 71.69 87 VAL A CA 1
ATOM 674 C C . VAL A 1 87 ? 7.732 -3.598 6.320 1.00 71.69 87 VAL A C 1
ATOM 676 O O . VAL A 1 87 ? 6.956 -4.217 7.049 1.00 71.69 87 VAL A O 1
ATOM 679 N N . ILE A 1 88 ? 8.196 -2.391 6.653 1.00 71.62 88 ILE A N 1
ATOM 680 C CA . ILE A 1 88 ? 7.791 -1.706 7.889 1.00 71.62 88 ILE A CA 1
ATOM 681 C C . ILE A 1 88 ? 6.286 -1.415 7.874 1.00 71.62 88 ILE A C 1
ATOM 683 O O . ILE A 1 88 ? 5.603 -1.700 8.859 1.00 71.62 88 ILE A O 1
ATOM 687 N N . VAL A 1 89 ? 5.765 -0.889 6.761 1.00 71.81 89 VAL A N 1
ATOM 688 C CA . VAL A 1 89 ? 4.333 -0.596 6.592 1.00 71.81 89 VAL A CA 1
ATOM 689 C C . VAL A 1 89 ? 3.503 -1.871 6.739 1.00 71.81 89 VAL A C 1
ATOM 691 O O . VAL A 1 89 ? 2.578 -1.889 7.544 1.00 71.81 89 VAL A O 1
ATOM 694 N N . ILE A 1 90 ? 3.908 -2.968 6.095 1.00 71.69 90 ILE A N 1
ATOM 695 C CA . ILE A 1 90 ? 3.271 -4.287 6.220 1.00 71.69 90 ILE A CA 1
ATOM 696 C C . ILE A 1 90 ? 3.187 -4.733 7.681 1.00 71.69 90 ILE A 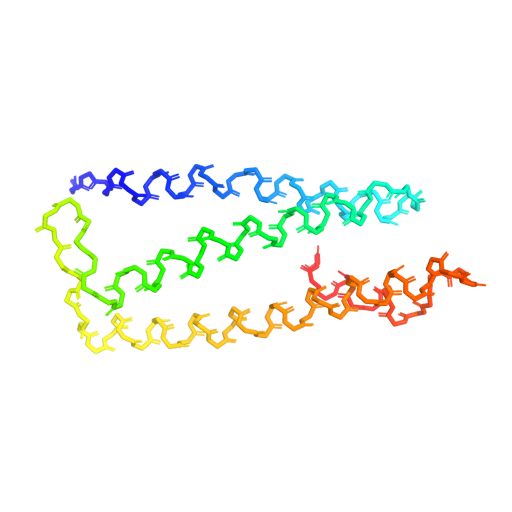C 1
ATOM 698 O O . ILE A 1 90 ? 2.131 -5.152 8.153 1.00 71.69 90 ILE A O 1
ATOM 702 N N . ILE A 1 91 ? 4.293 -4.642 8.426 1.00 73.50 91 ILE A N 1
ATOM 703 C CA . ILE A 1 91 ? 4.325 -5.037 9.840 1.00 73.50 91 ILE A CA 1
ATOM 704 C C . ILE A 1 91 ? 3.340 -4.194 10.660 1.00 73.50 91 ILE A C 1
ATOM 706 O O . ILE A 1 91 ? 2.613 -4.734 11.503 1.00 73.50 91 ILE A O 1
ATOM 710 N N . LEU A 1 92 ? 3.288 -2.881 10.418 1.00 69.62 92 LEU A N 1
ATOM 711 C CA . LEU A 1 92 ? 2.354 -1.978 11.091 1.00 69.62 92 LEU A CA 1
ATOM 712 C C . LEU A 1 92 ? 0.898 -2.312 10.738 1.00 69.62 92 LEU A C 1
ATOM 714 O O . LEU A 1 92 ? 0.054 -2.384 11.633 1.00 69.62 92 LEU A O 1
ATOM 718 N N . GLU A 1 93 ? 0.605 -2.568 9.466 1.00 67.94 93 GLU A N 1
ATOM 719 C CA . GLU A 1 93 ? -0.722 -2.935 8.971 1.00 67.94 93 GLU A CA 1
ATOM 720 C C . GLU A 1 93 ? -1.222 -4.243 9.588 1.00 67.94 93 GLU A C 1
ATOM 722 O O . GLU A 1 93 ? -2.323 -4.290 10.148 1.00 67.94 93 GLU A O 1
ATOM 727 N N . PHE A 1 94 ? -0.391 -5.291 9.584 1.00 72.19 94 PHE A N 1
ATOM 728 C CA . PHE A 1 94 ? -0.706 -6.549 10.261 1.00 72.19 94 PHE A CA 1
ATOM 729 C C . PHE A 1 94 ? -0.905 -6.351 11.767 1.00 72.19 94 PHE A C 1
ATOM 731 O O . PHE A 1 94 ? -1.809 -6.955 12.347 1.00 72.19 94 PHE A O 1
ATOM 738 N N . SER A 1 95 ? -0.126 -5.474 12.406 1.00 68.94 95 SER A N 1
ATOM 739 C CA . SER A 1 95 ? -0.286 -5.147 13.830 1.00 68.94 95 SER A CA 1
ATOM 740 C C . SER A 1 95 ? -1.618 -4.441 14.115 1.00 68.94 95 SER A C 1
ATOM 742 O O . SER A 1 95 ? -2.289 -4.745 15.107 1.00 68.94 95 SER A O 1
ATOM 744 N N . VAL A 1 96 ? -2.060 -3.534 13.239 1.00 66.56 96 VAL A N 1
ATOM 745 C CA . VAL A 1 96 ? -3.378 -2.886 13.333 1.00 66.56 96 VAL A CA 1
ATOM 746 C C . VAL A 1 96 ? -4.508 -3.890 13.132 1.00 66.56 96 VAL A C 1
ATOM 748 O O . VAL A 1 96 ? -5.447 -3.908 13.931 1.00 66.56 96 VAL A O 1
ATOM 751 N N . LEU A 1 97 ? -4.414 -4.756 12.120 1.00 67.88 97 LEU A N 1
ATOM 752 C CA . LEU A 1 97 ? -5.399 -5.815 11.892 1.00 67.88 97 LEU A CA 1
ATOM 753 C C . LEU A 1 97 ? -5.484 -6.767 13.087 1.00 67.88 97 LEU A C 1
ATOM 755 O O . LEU A 1 97 ? -6.581 -7.064 13.560 1.00 67.88 97 LEU A O 1
ATOM 759 N N . TYR A 1 98 ? -4.337 -7.209 13.606 1.00 71.44 98 TYR A N 1
ATOM 760 C CA . TYR A 1 98 ? -4.263 -8.108 14.752 1.00 71.44 98 TYR A CA 1
ATOM 761 C C . TYR A 1 98 ? -4.866 -7.474 16.007 1.00 71.44 98 TYR A C 1
ATOM 763 O O . TYR A 1 98 ? -5.716 -8.079 16.656 1.00 71.44 98 TYR A O 1
ATOM 771 N N . THR A 1 99 ? -4.491 -6.233 16.330 1.00 65.06 99 THR A N 1
ATOM 772 C CA . THR A 1 99 ? -5.052 -5.520 17.490 1.00 65.06 99 THR A CA 1
ATOM 773 C C . THR A 1 99 ? -6.547 -5.239 17.329 1.00 65.06 99 THR A C 1
ATOM 775 O O . THR A 1 99 ? -7.297 -5.377 18.295 1.00 65.06 99 THR A O 1
ATOM 778 N N . GLY A 1 100 ? -7.009 -4.927 16.113 1.00 62.84 100 GLY A N 1
ATOM 779 C CA . GLY A 1 100 ? -8.431 -4.776 15.797 1.00 62.84 100 GLY A CA 1
ATOM 780 C C . GLY A 1 100 ? -9.209 -6.092 15.912 1.00 62.84 100 GLY A C 1
ATOM 781 O O . GLY A 1 100 ? -10.351 -6.104 16.380 1.00 62.84 100 GLY A O 1
ATOM 782 N N . TRP A 1 101 ? -8.592 -7.219 15.546 1.00 64.62 101 TRP A N 1
ATOM 783 C CA . TRP A 1 101 ? -9.166 -8.553 15.725 1.00 64.62 101 TRP A CA 1
ATOM 784 C C . TRP A 1 101 ? -9.203 -8.973 17.198 1.00 64.62 101 TRP A C 1
ATOM 786 O O . TRP A 1 101 ? -10.239 -9.446 17.668 1.00 64.62 101 TRP A O 1
ATOM 796 N N . ALA A 1 102 ? -8.129 -8.750 17.953 1.00 65.69 102 ALA A N 1
ATOM 797 C CA . ALA A 1 102 ? -8.069 -9.048 19.381 1.00 65.69 102 ALA A CA 1
ATOM 798 C C . ALA A 1 102 ? -9.108 -8.233 20.174 1.00 65.69 102 ALA A C 1
ATOM 800 O O . ALA A 1 102 ? -9.848 -8.797 20.977 1.00 65.69 102 ALA A O 1
ATOM 801 N N . ALA A 1 103 ? -9.250 -6.935 19.877 1.00 61.59 103 ALA A N 1
ATOM 802 C CA . ALA A 1 103 ? -10.293 -6.090 20.463 1.00 61.59 103 ALA A CA 1
ATOM 803 C C . ALA A 1 103 ? -11.707 -6.608 20.149 1.00 61.59 103 ALA A C 1
ATOM 805 O O . ALA A 1 103 ? -12.592 -6.592 20.998 1.00 61.59 103 ALA A O 1
ATOM 806 N N . SER A 1 104 ? -11.912 -7.149 18.946 1.00 60.81 104 SER A N 1
ATOM 807 C CA . SER A 1 104 ? -13.221 -7.643 18.518 1.00 60.81 104 SER A CA 1
ATOM 808 C C . SER A 1 104 ? -13.786 -8.797 19.315 1.00 60.81 104 SER A C 1
ATOM 810 O O . SER A 1 104 ? -15.000 -9.002 19.294 1.00 60.81 104 SER A O 1
ATOM 812 N N . LYS A 1 105 ? -12.903 -9.586 19.928 1.00 56.56 105 LYS A N 1
ATOM 813 C CA . LYS A 1 105 ? -13.316 -10.805 20.593 1.00 56.56 105 LYS A CA 1
ATOM 814 C C . LYS A 1 105 ? -13.766 -10.542 22.021 1.00 56.56 105 LYS A C 1
ATOM 816 O O . LYS A 1 105 ? -14.664 -11.259 22.435 1.00 56.56 105 LYS A O 1
ATOM 821 N N . GLU A 1 106 ? -13.260 -9.520 22.733 1.00 50.41 106 GLU A N 1
ATOM 822 C CA . GLU A 1 106 ? -13.634 -9.353 24.152 1.00 50.41 106 GLU A CA 1
ATOM 823 C C . GLU A 1 106 ? -13.706 -7.931 24.761 1.00 50.41 106 GLU A C 1
ATOM 825 O O . GLU A 1 106 ? -14.283 -7.835 25.841 1.00 50.41 106 GLU A O 1
ATOM 830 N N . ARG A 1 107 ? -13.222 -6.812 24.179 1.00 49.97 107 ARG A N 1
ATOM 831 C CA . ARG A 1 107 ? -13.253 -5.480 24.861 1.00 49.97 107 ARG A CA 1
ATOM 832 C C . ARG A 1 107 ? -13.179 -4.277 23.898 1.00 49.97 107 ARG A C 1
ATOM 834 O O . ARG A 1 107 ? -12.626 -4.425 22.813 1.00 49.97 107 ARG A O 1
ATOM 841 N N . PRO A 1 108 ? -13.671 -3.074 24.286 1.00 54.62 108 PRO A N 1
ATOM 842 C CA . PRO A 1 108 ? -13.519 -1.845 23.492 1.00 54.62 108 PRO A CA 1
ATOM 843 C C . PRO A 1 108 ? -12.069 -1.649 23.028 1.00 54.62 108 PRO A C 1
ATOM 845 O O . PRO A 1 108 ? -11.142 -1.919 23.791 1.00 54.62 108 PRO A O 1
ATOM 848 N N . ALA A 1 109 ? -11.884 -1.203 21.778 1.00 56.88 109 ALA A N 1
ATOM 849 C CA . ALA A 1 109 ? -10.584 -1.090 21.112 1.00 56.88 109 ALA A CA 1
ATOM 850 C C . ALA A 1 109 ? -9.514 -0.463 22.023 1.00 56.88 109 ALA A C 1
ATOM 852 O O . ALA A 1 109 ? -9.581 0.726 22.347 1.00 56.88 109 ALA A O 1
ATOM 853 N N . GLY A 1 110 ? -8.548 -1.286 22.451 1.00 63.62 110 GLY A N 1
ATOM 854 C CA . GLY A 1 110 ? -7.512 -0.887 23.404 1.00 63.62 110 GLY A CA 1
ATOM 855 C C . GLY A 1 110 ? -6.638 0.254 22.877 1.00 63.62 110 GLY A C 1
ATOM 856 O O . GLY A 1 110 ? -6.468 0.411 21.667 1.00 63.62 110 GLY A O 1
ATOM 857 N N . ASP A 1 111 ? -6.046 1.034 23.786 1.00 67.75 111 ASP A N 1
ATOM 858 C CA . ASP A 1 111 ? -5.271 2.247 23.466 1.00 67.75 111 ASP A CA 1
ATOM 859 C C . ASP A 1 111 ? -4.150 2.026 22.436 1.00 67.75 111 ASP A C 1
ATOM 861 O O . ASP A 1 111 ? -3.817 2.929 21.667 1.00 67.75 111 ASP A O 1
ATOM 865 N N . TRP A 1 112 ? -3.605 0.809 22.360 1.00 61.88 112 TRP A N 1
ATOM 866 C CA . TRP A 1 112 ? -2.616 0.417 21.355 1.00 61.88 112 TRP A CA 1
ATOM 867 C C . TRP A 1 112 ? -3.169 0.379 19.929 1.00 61.88 112 TRP A C 1
ATOM 869 O O . TRP A 1 112 ? -2.497 0.849 19.016 1.00 61.88 112 TRP A O 1
ATOM 879 N N . HIS A 1 113 ? -4.400 -0.102 19.727 1.00 66.50 113 HIS A N 1
ATOM 880 C CA . HIS A 1 113 ? -5.039 -0.088 18.410 1.00 66.50 113 HIS A CA 1
ATOM 881 C C . HIS A 1 113 ? -5.223 1.351 17.914 1.00 66.50 113 HIS A C 1
ATOM 883 O O . HIS A 1 113 ? -4.893 1.661 16.769 1.00 66.50 113 HIS A O 1
ATOM 889 N N . LYS A 1 114 ? -5.669 2.247 18.807 1.00 66.06 114 LYS A N 1
ATOM 890 C CA . LYS A 1 114 ? -5.829 3.682 18.524 1.00 66.06 114 LYS A CA 1
ATOM 891 C C . LYS A 1 114 ? -4.493 4.368 18.228 1.00 66.06 114 LYS A C 1
ATOM 893 O O . LYS A 1 114 ? -4.423 5.190 17.322 1.00 66.06 114 LYS A O 1
ATOM 898 N N . LYS A 1 115 ? -3.423 4.040 18.964 1.00 70.69 115 LYS A N 1
ATOM 899 C CA . LYS A 1 115 ? -2.075 4.575 18.692 1.00 70.69 115 LYS A CA 1
ATOM 900 C C . LYS A 1 115 ? -1.538 4.127 17.333 1.00 70.69 115 LYS A C 1
ATOM 902 O O . LYS A 1 115 ? -1.029 4.962 16.596 1.00 70.69 115 LYS A O 1
ATOM 907 N N . LEU A 1 116 ? -1.664 2.843 16.998 1.00 66.38 116 LEU A N 1
ATOM 908 C CA . LEU A 1 116 ? -1.123 2.286 15.754 1.00 66.38 116 LEU A CA 1
ATOM 909 C C . LEU A 1 116 ? -1.878 2.782 14.514 1.00 66.38 116 LEU A C 1
ATOM 911 O O . LEU A 1 116 ? -1.246 3.190 13.545 1.00 66.38 116 LEU A O 1
ATOM 915 N N . THR A 1 117 ? -3.214 2.832 14.562 1.00 65.19 117 THR A N 1
ATOM 916 C CA . THR A 1 117 ? -4.018 3.423 13.473 1.00 65.19 117 THR A CA 1
ATOM 917 C C . THR A 1 117 ? -3.668 4.888 13.239 1.00 65.19 117 THR A C 1
ATOM 919 O O . THR A 1 117 ? -3.599 5.322 12.095 1.00 65.19 117 THR A O 1
ATOM 922 N N . ARG A 1 118 ? -3.383 5.653 14.296 1.00 66.19 118 ARG A N 1
ATOM 923 C CA . ARG A 1 118 ? -2.994 7.058 14.148 1.00 66.19 118 ARG A CA 1
ATOM 924 C C . ARG A 1 118 ? -1.642 7.243 13.457 1.00 66.19 118 ARG A C 1
ATOM 926 O O . ARG A 1 118 ? -1.483 8.234 12.776 1.00 66.19 118 ARG A O 1
ATOM 933 N N . ILE A 1 119 ? -0.693 6.322 13.620 1.00 70.19 119 ILE A N 1
ATOM 934 C CA . ILE A 1 119 ? 0.623 6.393 12.954 1.00 70.19 119 ILE A CA 1
ATOM 935 C C . ILE A 1 119 ? 0.523 6.018 11.466 1.00 70.19 119 ILE A C 1
ATOM 937 O O . ILE A 1 119 ? 1.291 6.519 10.658 1.00 70.19 119 ILE A O 1
ATOM 941 N N . LEU A 1 120 ? -0.405 5.125 11.108 1.00 54.03 120 LEU A N 1
ATOM 942 C CA . LEU A 1 120 ? -0.585 4.649 9.731 1.00 54.03 120 LEU A CA 1
ATOM 943 C C . LEU A 1 120 ? -1.441 5.573 8.855 1.00 54.03 120 LEU A C 1
ATOM 945 O O . LEU A 1 120 ? -1.278 5.568 7.640 1.00 54.03 120 LEU A O 1
ATOM 949 N N . PHE A 1 121 ? -2.375 6.319 9.450 1.00 54.81 121 PHE A N 1
ATOM 950 C CA . PHE A 1 121 ? -3.408 7.059 8.712 1.00 54.81 121 PHE A CA 1
ATOM 951 C C . PHE A 1 121 ? -3.420 8.581 8.967 1.00 54.81 121 PHE A C 1
ATOM 953 O O . PHE A 1 121 ? -4.321 9.258 8.470 1.00 54.81 121 PHE A O 1
ATOM 960 N N . VAL A 1 122 ? -2.467 9.123 9.739 1.00 45.19 122 VAL A N 1
ATOM 961 C CA . VAL A 1 122 ? -2.258 10.572 9.969 1.00 45.19 122 VAL A CA 1
ATOM 962 C C . VAL A 1 122 ? -0.828 10.928 9.604 1.00 45.19 122 VAL A C 1
ATOM 964 O O . VAL A 1 122 ? -0.653 11.975 8.947 1.00 45.19 122 VAL A O 1
#

pLDDT: mean 70.04, std 7.62, range [41.62, 82.88]

Foldseek 3Di:
DPDDQVVVVVLVVLLVLLVVLQVVLLVCVVVVHPCNLVSLVVSLVSCCCSPVVVVVCLVVQNDRPNDRPPPDVVNVVVSVVVVVVNVVLSVLSVVLSVQVVVCVPDHHRDPVNVVSSVVNPD

Secondary structure (DSSP, 8-state):
-PPPPHHHHHHHHHHHHHHHHHHHHHHHHHTT-TTHHHHHHHHHHHHHHHHHHHHHHHHTT--BTTB-----HHHHHHHHHHHHHHHHHHHHHHHHHHHHHHHHHHSS--HHHHHHHHHHH-

Sequ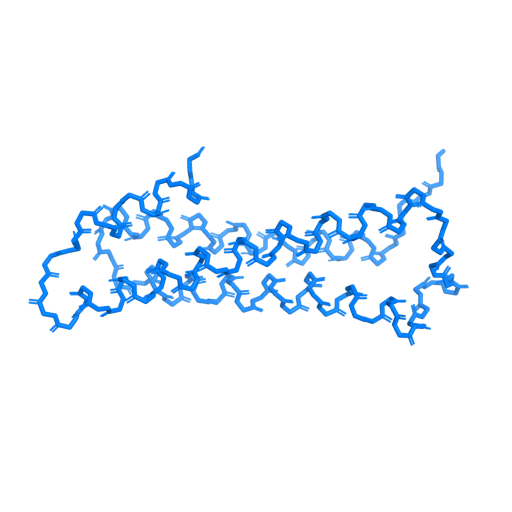ence (122 aa):
MPDPPFVSTFIAIGLLPVAFLFIHAFLSGLKDWRFHRLTGLLAIVWDLSMSIGYMLFRTFGGEVEGSSLELTGGILAYFIIHGIVAVIVIILEFSVLYTGWAASKERPAGDWHKKLTRILFV

Radius of gyration: 17.36 Å; chains: 1; bounding box: 41×26×49 Å